Protein AF-A0A7M2SX14-F1 (afdb_monomer)

Organism: NCBI:txid1413221

Mean predicted aligned error: 8.16 Å

Radius of gyration: 18.64 Å; Cα contacts (8 Å, |Δi|>4): 62; chains: 1; bounding box: 48×34×53 Å

Foldseek 3Di:
DPPQVVVQVVVVVVVVVQVPDPPDDDDDDDPDDDDDDDPADDLDDDDCPVVVVVVVVVDDPDDDDDDQKDFDWDWDDDSNVRDIDTHTPDMDGPPPPDDDPDPPDDD

Solvent-accessible surface area (backbone atoms only — not comparable to full-atom values): 7434 Å² total; per-residue (Å²): 132,58,81,64,53,60,55,42,53,50,50,52,50,53,49,55,57,51,54,68,40,90,92,48,80,74,79,82,82,66,100,64,80,79,91,79,80,86,87,78,83,77,84,65,93,72,86,53,66,64,56,54,52,54,55,56,74,70,53,68,97,76,83,90,83,84,82,50,64,49,72,48,59,54,75,46,76,41,80,86,84,59,49,73,48,71,49,76,75,46,78,47,72,46,91,68,92,69,75,88,76,76,84,76,81,80,132

Structure (mmCIF, N/CA/C/O backbone):
data_AF-A0A7M2SX14-F1
#
_entry.id   AF-A0A7M2SX14-F1
#
loop_
_atom_site.group_PDB
_atom_site.id
_atom_site.type_symbol
_atom_site.label_atom_id
_atom_site.label_alt_id
_atom_site.label_comp_id
_atom_site.label_asym_id
_atom_site.label_entity_id
_atom_site.label_seq_id
_atom_site.pdbx_PDB_ins_code
_atom_site.Cartn_x
_atom_site.Cartn_y
_atom_site.Cartn_z
_atom_site.occupancy
_atom_site.B_iso_or_equiv
_atom_site.auth_seq_id
_atom_site.auth_comp_id
_atom_site.auth_asym_id
_atom_site.auth_atom_id
_atom_site.pdbx_PDB_model_num
ATOM 1 N N . MET A 1 1 ? -7.150 17.682 -9.980 1.00 50.41 1 MET A N 1
ATOM 2 C CA . MET A 1 1 ? -7.010 16.536 -9.070 1.00 50.41 1 MET A CA 1
ATOM 3 C C . MET A 1 1 ? -6.341 15.433 -9.860 1.00 50.41 1 MET A C 1
ATOM 5 O O . MET A 1 1 ? -6.895 14.993 -10.864 1.00 50.41 1 MET A O 1
ATOM 9 N N . TYR A 1 2 ? -5.111 15.105 -9.499 1.00 57.84 2 TYR A N 1
ATOM 10 C CA . TYR A 1 2 ? -4.394 13.972 -10.069 1.00 57.84 2 TYR A CA 1
ATOM 11 C C . TYR A 1 2 ? -4.974 12.688 -9.435 1.00 57.84 2 TYR A C 1
ATOM 13 O O . TYR A 1 2 ? -5.359 12.742 -8.266 1.00 57.84 2 TYR A O 1
ATOM 21 N N . PRO A 1 3 ? -5.140 11.561 -10.159 1.00 63.38 3 PRO A N 1
ATOM 22 C CA . PRO A 1 3 ? -5.660 10.304 -9.587 1.00 63.38 3 PRO A CA 1
ATOM 23 C C . PRO A 1 3 ? -4.998 9.892 -8.258 1.00 63.38 3 PRO A C 1
ATOM 25 O O . PRO A 1 3 ? -5.625 9.294 -7.384 1.00 63.38 3 PRO A O 1
ATOM 28 N N . GLU A 1 4 ? -3.738 10.274 -8.097 1.00 76.12 4 GLU A N 1
ATOM 29 C CA . GLU A 1 4 ? -2.889 10.096 -6.931 1.00 76.12 4 GLU A CA 1
ATOM 30 C C . GLU A 1 4 ? -3.424 10.812 -5.677 1.00 76.12 4 GLU A C 1
ATOM 32 O O . GLU A 1 4 ? -3.206 10.322 -4.570 1.00 76.12 4 GLU A O 1
ATOM 37 N N . ASP A 1 5 ? -4.170 11.914 -5.823 1.00 84.94 5 ASP A N 1
ATOM 38 C CA . ASP A 1 5 ? -4.721 12.694 -4.704 1.00 84.94 5 ASP A CA 1
ATOM 39 C C . ASP A 1 5 ? -5.758 11.878 -3.915 1.00 84.94 5 ASP A C 1
ATOM 41 O O . ASP A 1 5 ? -5.775 11.895 -2.683 1.00 84.94 5 ASP A O 1
ATOM 45 N N . GLY A 1 6 ? -6.612 11.127 -4.620 1.00 87.81 6 GLY A N 1
ATOM 46 C CA . GLY A 1 6 ? -7.637 10.284 -4.000 1.00 87.81 6 GLY A CA 1
ATOM 47 C C . GLY A 1 6 ? -7.028 9.125 -3.212 1.00 87.81 6 GLY A C 1
ATOM 48 O O . GLY A 1 6 ? -7.430 8.862 -2.078 1.00 87.81 6 GLY A O 1
ATOM 49 N N . LEU A 1 7 ? -6.011 8.471 -3.781 1.00 89.06 7 LEU A N 1
ATOM 50 C CA . LEU A 1 7 ? -5.303 7.382 -3.110 1.00 89.06 7 LEU A CA 1
ATOM 51 C C . LEU A 1 7 ? -4.462 7.893 -1.928 1.00 89.06 7 LEU A C 1
ATOM 53 O O . LEU A 1 7 ? -4.438 7.255 -0.878 1.00 89.06 7 LEU A O 1
ATOM 57 N N . ALA A 1 8 ? -3.837 9.068 -2.054 1.00 90.50 8 ALA A N 1
ATOM 58 C CA . ALA A 1 8 ? -3.128 9.716 -0.952 1.00 90.50 8 ALA A CA 1
ATOM 59 C C . ALA A 1 8 ? -4.071 10.065 0.209 1.00 90.50 8 ALA A C 1
ATOM 61 O O . ALA A 1 8 ? -3.748 9.793 1.367 1.00 90.50 8 ALA A O 1
ATOM 62 N N . ALA A 1 9 ? -5.257 10.604 -0.090 1.00 91.00 9 ALA A N 1
ATOM 63 C CA . ALA A 1 9 ? -6.279 10.883 0.914 1.00 91.00 9 ALA A CA 1
ATOM 64 C C . ALA A 1 9 ? -6.785 9.599 1.594 1.00 91.00 9 ALA A C 1
ATOM 66 O O . ALA A 1 9 ? -6.965 9.582 2.813 1.00 91.00 9 ALA A O 1
ATOM 67 N N . LEU A 1 10 ? -6.977 8.516 0.832 1.00 90.94 10 LEU A N 1
ATOM 68 C CA . LEU A 1 10 ? -7.351 7.213 1.381 1.00 90.94 10 LEU A CA 1
ATOM 69 C C . LEU A 1 10 ? -6.275 6.669 2.329 1.00 90.94 10 LEU A C 1
ATOM 71 O O . LEU A 1 10 ? -6.594 6.283 3.452 1.00 90.94 10 LEU A O 1
ATOM 75 N N . ASN A 1 11 ? -5.005 6.712 1.920 1.00 92.50 11 ASN A N 1
ATOM 76 C CA . ASN A 1 11 ? -3.875 6.317 2.759 1.00 92.50 11 ASN A CA 1
ATOM 77 C C . ASN A 1 11 ? -3.805 7.145 4.053 1.00 92.50 11 ASN A C 1
ATOM 79 O O . ASN A 1 11 ? -3.633 6.580 5.129 1.00 92.50 11 ASN A O 1
ATOM 83 N N . ALA A 1 12 ? -3.981 8.467 3.977 1.00 92.94 12 ALA A N 1
ATOM 84 C CA . ALA A 1 12 ? -3.974 9.327 5.161 1.00 92.94 12 ALA A CA 1
ATOM 85 C C . ALA A 1 12 ? -5.081 8.947 6.161 1.00 92.94 12 ALA A C 1
ATOM 87 O O . ALA A 1 12 ? -4.824 8.868 7.360 1.00 92.94 12 ALA A O 1
ATOM 88 N N . ARG A 1 13 ? -6.294 8.647 5.674 1.00 93.19 13 ARG A N 1
ATOM 89 C CA . ARG A 1 13 ? -7.410 8.192 6.522 1.00 93.19 13 ARG A CA 1
ATOM 90 C C . ARG A 1 13 ? -7.140 6.830 7.156 1.00 93.19 13 ARG A C 1
ATOM 92 O O . ARG A 1 13 ? -7.380 6.672 8.348 1.00 93.19 13 ARG A O 1
ATOM 99 N N . ALA A 1 14 ? -6.626 5.873 6.383 1.00 92.81 14 ALA A N 1
ATOM 100 C CA . ALA A 1 14 ? -6.278 4.548 6.893 1.00 92.81 14 ALA A CA 1
ATOM 101 C C . ALA A 1 14 ? -5.194 4.626 7.980 1.00 92.81 14 ALA A C 1
ATOM 103 O O . ALA A 1 14 ? -5.326 4.004 9.031 1.00 92.81 14 ALA A O 1
ATOM 104 N N . ARG A 1 15 ? -4.162 5.453 7.767 1.00 93.50 15 ARG A N 1
ATOM 105 C CA . ARG A 1 15 ? -3.117 5.703 8.767 1.00 93.50 15 ARG A CA 1
ATOM 106 C C . ARG A 1 15 ? -3.669 6.322 10.045 1.00 93.50 15 ARG A C 1
ATOM 108 O O . ARG A 1 15 ? -3.389 5.801 11.115 1.00 93.50 15 ARG A O 1
ATOM 115 N N . ALA A 1 16 ? -4.480 7.374 9.933 1.00 93.44 16 ALA A N 1
ATOM 116 C CA . ALA A 1 16 ? -5.086 8.023 11.095 1.00 93.44 16 ALA A CA 1
ATOM 117 C C . ALA A 1 16 ? -5.986 7.058 11.890 1.00 93.44 16 ALA A C 1
ATOM 119 O O . ALA A 1 16 ? -5.970 7.066 13.117 1.00 93.44 16 ALA A O 1
ATOM 120 N N . ALA A 1 17 ? -6.740 6.195 11.199 1.00 93.06 17 ALA A N 1
ATOM 121 C CA . ALA A 1 17 ? -7.542 5.160 11.845 1.00 93.06 17 ALA A CA 1
ATOM 122 C C . ALA A 1 17 ? -6.665 4.153 12.608 1.00 93.06 17 ALA A C 1
ATOM 124 O O . ALA A 1 17 ? -6.945 3.865 13.769 1.00 93.06 17 ALA A O 1
ATOM 125 N N . ALA A 1 18 ? -5.578 3.671 12.000 1.00 93.00 18 ALA A N 1
ATOM 126 C CA . ALA A 1 18 ? -4.646 2.758 12.660 1.00 93.00 18 ALA A CA 1
ATOM 127 C C . ALA A 1 18 ? -3.925 3.411 13.857 1.00 93.00 18 ALA A C 1
ATOM 129 O O . ALA A 1 18 ? -3.827 2.796 14.912 1.00 93.00 18 ALA A O 1
ATOM 130 N N . GLU A 1 19 ? -3.488 4.669 13.732 1.00 94.62 19 GLU A N 1
ATOM 131 C CA . GLU A 1 19 ? -2.854 5.446 14.816 1.00 94.62 19 GLU A CA 1
ATOM 132 C C . GLU A 1 19 ? -3.811 5.734 15.988 1.00 94.62 19 GLU A C 1
ATOM 134 O O . GLU A 1 19 ? -3.358 5.988 17.101 1.00 94.62 19 GLU A O 1
ATOM 139 N N . SER A 1 20 ? -5.131 5.676 15.771 1.00 95.25 20 SER A N 1
ATOM 140 C CA . SER A 1 20 ? -6.125 5.858 16.839 1.00 95.25 20 SER A CA 1
ATOM 141 C C . SER A 1 20 ? -6.264 4.646 17.771 1.00 95.25 20 SER A C 1
ATOM 143 O O . SER A 1 20 ? -6.860 4.760 18.844 1.00 95.25 20 SER A O 1
ATOM 145 N N . VAL A 1 21 ? -5.715 3.488 17.386 1.00 95.00 21 VAL A N 1
ATOM 146 C CA . VAL A 1 21 ? -5.781 2.253 18.174 1.00 95.00 21 VAL A CA 1
ATOM 147 C C . VAL A 1 21 ? -4.697 2.273 19.263 1.00 95.00 21 VAL A C 1
ATOM 149 O O . VAL A 1 21 ? -3.512 2.402 18.943 1.00 95.00 21 VAL A O 1
ATOM 152 N N . PRO A 1 22 ? -5.052 2.102 20.553 1.00 96.69 22 PRO A N 1
ATOM 153 C CA . PRO A 1 22 ? -4.07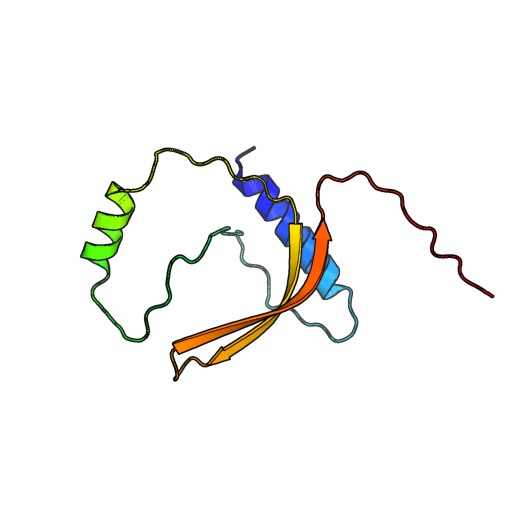2 2.089 21.634 1.00 96.69 22 PRO A CA 1
ATOM 154 C C . PRO A 1 22 ? -2.972 1.042 21.425 1.00 96.69 22 PRO A C 1
ATOM 156 O O . PRO A 1 22 ? -3.250 -0.127 21.171 1.00 96.69 22 PRO A O 1
ATOM 159 N N . GLY A 1 23 ? -1.714 1.466 21.571 1.00 95.38 23 GLY A N 1
ATOM 160 C CA . GLY A 1 23 ? -0.541 0.598 21.428 1.00 95.38 23 GLY A CA 1
ATOM 161 C C . GLY A 1 23 ? -0.020 0.439 19.996 1.00 95.38 23 GLY A C 1
ATOM 162 O O . GLY A 1 23 ? 1.039 -0.159 19.817 1.00 95.38 23 GLY A O 1
ATOM 163 N N . ILE A 1 24 ? -0.698 0.999 18.989 1.00 93.50 24 ILE A N 1
ATOM 164 C CA . ILE A 1 24 ? -0.200 1.030 17.612 1.00 93.50 24 ILE A CA 1
ATOM 165 C C . ILE A 1 24 ? 0.650 2.282 17.391 1.00 93.50 24 ILE A C 1
ATOM 167 O O . ILE A 1 24 ? 0.181 3.407 17.539 1.00 93.50 24 ILE A O 1
ATOM 171 N N . THR A 1 25 ? 1.900 2.079 16.971 1.00 92.69 25 THR A N 1
ATOM 172 C CA . THR A 1 25 ? 2.806 3.155 16.549 1.00 92.69 25 THR A CA 1
ATOM 173 C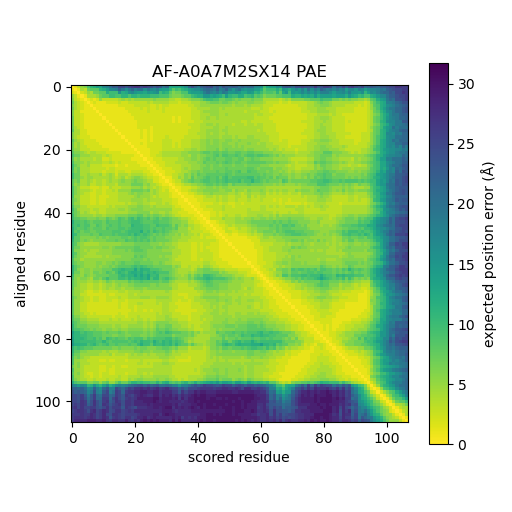 C . THR A 1 25 ? 3.199 2.929 15.099 1.00 92.69 25 THR A C 1
ATOM 175 O O . THR A 1 25 ? 3.896 1.966 14.781 1.00 92.69 25 THR A O 1
ATOM 178 N N . LEU A 1 26 ? 2.768 3.819 14.206 1.00 92.75 26 LEU A N 1
ATOM 179 C CA . LEU A 1 26 ? 3.183 3.775 12.807 1.00 92.75 26 LEU A CA 1
ATOM 180 C C . LEU A 1 26 ? 4.522 4.491 12.605 1.00 92.75 26 LEU A C 1
ATOM 182 O O . LEU A 1 26 ? 4.861 5.439 13.312 1.00 92.75 26 LEU A O 1
ATOM 186 N N . ARG A 1 27 ? 5.258 4.090 11.563 1.00 91.75 27 ARG A N 1
ATOM 187 C CA . ARG A 1 27 ? 6.395 4.875 11.057 1.00 91.75 27 ARG A CA 1
ATOM 188 C C . ARG A 1 27 ? 5.943 6.292 10.667 1.00 91.75 27 ARG A C 1
ATOM 190 O O . ARG A 1 27 ? 4.806 6.417 10.196 1.00 91.75 27 ARG A O 1
ATOM 197 N N . PRO A 1 28 ? 6.803 7.322 10.777 1.00 90.06 28 PRO A N 1
ATOM 198 C CA . PRO A 1 28 ? 6.477 8.669 10.319 1.00 90.06 28 PRO A CA 1
ATOM 199 C C . PRO A 1 28 ? 5.977 8.682 8.866 1.00 90.06 28 PRO A C 1
ATOM 201 O O . PRO A 1 28 ? 6.413 7.854 8.059 1.00 90.06 28 PRO A O 1
ATOM 204 N N . PRO A 1 29 ? 5.050 9.587 8.514 1.00 85.88 29 PRO A N 1
ATOM 205 C CA . PRO A 1 29 ? 4.627 9.735 7.132 1.00 85.88 29 PRO A CA 1
ATOM 206 C C . PRO A 1 29 ? 5.770 10.295 6.278 1.00 85.88 29 PRO A C 1
ATOM 208 O O . PRO A 1 29 ? 6.493 11.199 6.693 1.00 85.88 29 PRO A O 1
ATOM 211 N N . GLU A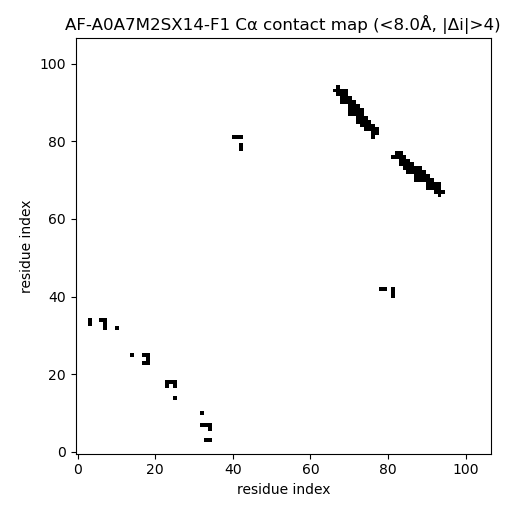 1 30 ? 5.890 9.785 5.055 1.00 86.06 30 GLU A N 1
ATOM 212 C CA . GLU A 1 30 ? 6.761 10.371 4.037 1.00 86.06 30 GLU A CA 1
ATOM 213 C C . GLU A 1 30 ? 6.208 11.733 3.573 1.00 86.06 30 GLU A C 1
ATOM 215 O O . GLU A 1 30 ? 4.984 11.908 3.539 1.00 86.06 30 GLU A O 1
ATOM 220 N N . PRO A 1 31 ? 7.058 12.680 3.121 1.00 85.75 31 PRO A N 1
ATOM 221 C CA . PRO A 1 31 ? 6.609 13.981 2.606 1.00 85.75 31 PRO A CA 1
ATOM 222 C C . PRO A 1 31 ? 5.614 13.877 1.444 1.00 85.75 31 PRO A C 1
ATOM 224 O O . PRO A 1 31 ? 4.823 14.789 1.203 1.00 85.75 31 PRO A O 1
ATOM 227 N N . ARG A 1 32 ? 5.665 12.766 0.701 1.00 85.44 32 ARG A N 1
ATOM 228 C CA . ARG A 1 32 ? 4.752 12.461 -0.396 1.00 85.44 32 ARG A CA 1
ATOM 229 C C . ARG A 1 32 ? 4.377 10.988 -0.372 1.00 85.44 32 ARG A C 1
ATOM 231 O O . ARG A 1 32 ? 5.241 10.118 -0.307 1.00 85.44 32 ARG A O 1
ATOM 238 N N . PHE A 1 33 ? 3.083 10.717 -0.505 1.00 86.44 33 PHE A N 1
ATOM 239 C CA . PHE A 1 33 ? 2.590 9.367 -0.733 1.00 86.44 33 PHE A CA 1
ATOM 240 C C . PHE A 1 33 ? 2.825 8.949 -2.191 1.00 86.44 33 PHE A C 1
ATOM 242 O O . PHE A 1 33 ? 2.413 9.643 -3.123 1.00 86.44 33 PHE A O 1
ATOM 249 N N . TRP A 1 34 ? 3.466 7.795 -2.370 1.00 86.19 34 TRP A N 1
ATOM 250 C CA . TRP A 1 34 ? 3.718 7.176 -3.668 1.00 86.19 34 TRP A CA 1
ATOM 251 C C . TRP A 1 34 ? 2.946 5.865 -3.760 1.00 86.19 34 TRP A C 1
ATOM 253 O O . TRP A 1 34 ? 3.460 4.797 -3.427 1.00 86.19 34 TRP A O 1
ATOM 263 N N . GLY A 1 35 ? 1.689 5.955 -4.193 1.00 85.94 35 GLY A N 1
ATOM 264 C CA . GLY A 1 35 ? 0.874 4.776 -4.457 1.00 85.94 35 GLY A CA 1
ATOM 265 C C . GLY A 1 35 ? 1.467 3.959 -5.598 1.00 85.94 35 GLY A C 1
ATOM 266 O O . GLY A 1 35 ? 1.648 4.470 -6.702 1.00 85.94 35 GLY A O 1
ATOM 267 N N . HIS A 1 36 ? 1.775 2.698 -5.327 1.00 87.50 36 HIS A N 1
ATOM 268 C CA . HIS A 1 36 ? 2.285 1.752 -6.309 1.00 87.50 36 HIS A CA 1
ATOM 269 C C . HIS A 1 36 ? 1.718 0.360 -6.027 1.00 87.50 36 HIS A C 1
ATOM 271 O O . HIS A 1 36 ? 1.238 0.081 -4.930 1.00 87.50 36 HIS A O 1
ATOM 277 N N . SER A 1 37 ? 1.766 -0.502 -7.039 1.00 87.62 37 SER A N 1
ATOM 278 C CA . SER A 1 37 ? 1.526 -1.934 -6.904 1.00 87.62 37 SER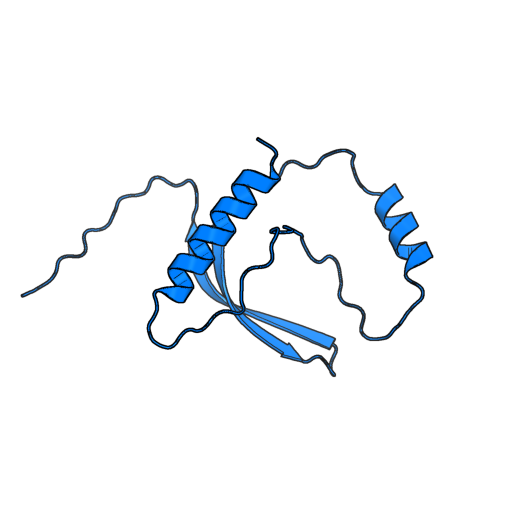 A CA 1
ATOM 279 C C . SER A 1 37 ? 2.842 -2.634 -7.205 1.00 87.62 37 SER A C 1
ATOM 281 O O . SER A 1 37 ? 3.429 -2.417 -8.268 1.00 87.62 37 SER A O 1
ATOM 283 N N . THR A 1 38 ? 3.339 -3.408 -6.245 1.00 88.31 38 THR A N 1
ATOM 284 C CA . THR A 1 38 ? 4.554 -4.197 -6.438 1.00 88.31 38 THR A CA 1
ATOM 285 C C . THR A 1 38 ? 4.265 -5.325 -7.420 1.00 88.31 38 THR A C 1
ATOM 287 O O . THR A 1 38 ? 3.363 -6.126 -7.192 1.00 88.31 38 THR A O 1
ATOM 290 N N . LEU A 1 39 ? 5.020 -5.378 -8.521 1.00 87.38 39 LEU A N 1
ATOM 291 C CA . LEU A 1 39 ? 4.867 -6.418 -9.542 1.00 87.38 39 LEU A CA 1
ATOM 292 C C . LEU A 1 39 ? 5.599 -7.710 -9.161 1.00 87.38 39 LEU A C 1
ATOM 294 O O . LEU A 1 39 ? 5.102 -8.802 -9.415 1.00 87.38 39 LEU A O 1
ATOM 298 N N . ALA A 1 40 ? 6.795 -7.577 -8.592 1.00 86.50 40 ALA A N 1
ATOM 299 C CA . ALA A 1 40 ? 7.650 -8.688 -8.202 1.00 86.50 40 ALA A CA 1
ATOM 300 C C . ALA A 1 40 ? 8.641 -8.240 -7.122 1.00 86.50 40 ALA A C 1
ATOM 302 O O . ALA A 1 40 ? 8.971 -7.055 -7.030 1.00 86.50 40 ALA A O 1
ATOM 303 N N . TYR A 1 41 ? 9.138 -9.208 -6.357 1.00 85.31 41 TYR A N 1
ATOM 304 C CA . TYR A 1 41 ? 10.245 -9.052 -5.418 1.00 85.31 41 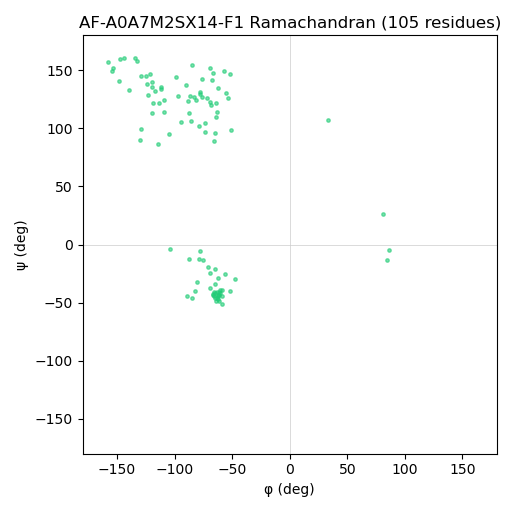TYR A CA 1
ATOM 305 C C . TYR A 1 41 ? 11.438 -9.843 -5.952 1.00 85.31 41 TYR A C 1
ATOM 307 O O . TYR A 1 41 ? 11.273 -10.978 -6.398 1.00 85.31 41 TYR A O 1
ATOM 315 N N . ALA A 1 42 ? 12.624 -9.240 -5.939 1.00 86.31 42 ALA A N 1
ATOM 316 C CA . ALA A 1 42 ? 13.855 -9.931 -6.299 1.00 86.31 42 ALA A CA 1
ATOM 317 C C . ALA A 1 42 ? 14.481 -10.561 -5.052 1.00 86.31 42 ALA A C 1
ATOM 319 O O . ALA A 1 42 ? 14.496 -9.936 -3.994 1.00 86.31 42 ALA A O 1
ATOM 320 N N . LEU A 1 43 ? 14.968 -11.795 -5.192 1.00 84.19 43 LEU A N 1
ATOM 321 C CA . LEU A 1 43 ? 15.638 -12.531 -4.113 1.00 84.19 43 LEU A CA 1
ATOM 322 C C . LEU A 1 43 ? 17.093 -12.106 -3.940 1.00 84.19 43 LEU A C 1
ATOM 324 O O . LEU A 1 43 ? 17.604 -12.083 -2.828 1.00 84.19 43 LEU A O 1
ATOM 328 N N . ASP A 1 44 ? 17.722 -11.735 -5.050 1.00 85.00 44 ASP A N 1
ATOM 329 C CA . ASP A 1 44 ? 19.122 -11.358 -5.132 1.00 85.00 44 ASP A CA 1
ATOM 330 C C . ASP A 1 44 ? 19.270 -10.079 -5.958 1.00 85.00 44 ASP A C 1
ATOM 332 O O . ASP A 1 44 ? 18.403 -9.728 -6.770 1.00 85.00 44 ASP A O 1
ATOM 336 N N . ASP A 1 45 ? 20.406 -9.408 -5.786 1.00 88.31 45 ASP A N 1
ATOM 337 C CA . ASP A 1 45 ? 20.782 -8.268 -6.614 1.00 88.31 45 ASP A CA 1
ATOM 338 C C . ASP A 1 45 ? 20.949 -8.691 -8.081 1.00 88.31 45 ASP A C 1
ATOM 340 O O . ASP A 1 45 ? 21.607 -9.681 -8.408 1.00 88.31 45 ASP A O 1
ATOM 344 N N . PHE A 1 46 ? 20.387 -7.901 -8.996 1.00 89.88 46 PHE A N 1
ATOM 345 C CA . PHE A 1 46 ? 20.509 -8.127 -10.434 1.00 89.88 46 PHE A CA 1
ATOM 346 C C . PHE A 1 46 ? 20.514 -6.803 -11.209 1.00 89.88 46 PHE A C 1
ATOM 348 O O . PHE A 1 46 ? 20.060 -5.770 -10.716 1.00 89.88 46 PHE A O 1
ATOM 355 N N . ASP A 1 47 ? 21.021 -6.824 -12.446 1.00 90.31 47 ASP A N 1
ATOM 356 C CA . ASP A 1 47 ? 20.918 -5.670 -13.349 1.00 90.31 47 ASP A CA 1
ATOM 357 C C . ASP A 1 47 ? 19.481 -5.535 -13.872 1.00 90.31 47 ASP A C 1
ATOM 359 O O . ASP A 1 47 ? 19.066 -6.172 -14.847 1.00 90.31 47 ASP A O 1
ATOM 363 N N . ASP A 1 48 ? 18.715 -4.674 -13.211 1.00 92.81 48 ASP A N 1
ATOM 364 C CA . ASP A 1 48 ? 17.308 -4.434 -13.501 1.00 92.81 48 ASP A CA 1
ATOM 365 C C . ASP A 1 48 ? 17.067 -3.540 -14.730 1.00 92.81 48 ASP A C 1
ATOM 367 O O . ASP A 1 48 ? 15.921 -3.373 -15.160 1.00 92.81 48 ASP A O 1
ATOM 371 N N . ARG A 1 49 ? 18.112 -2.966 -15.347 1.00 94.38 49 ARG A N 1
ATOM 372 C CA . ARG A 1 49 ? 17.953 -1.953 -16.406 1.00 94.38 49 ARG A CA 1
ATOM 373 C C . ARG A 1 49 ? 17.223 -2.506 -17.616 1.00 94.38 49 ARG A C 1
ATOM 375 O O . ARG A 1 49 ? 16.342 -1.845 -18.174 1.00 94.38 49 ARG A O 1
ATOM 382 N N . ARG A 1 50 ? 17.604 -3.715 -18.041 1.00 92.56 50 ARG A N 1
ATOM 383 C CA . ARG A 1 50 ? 16.968 -4.396 -19.173 1.00 92.56 50 ARG A CA 1
ATOM 384 C C . ARG A 1 50 ? 15.511 -4.711 -18.851 1.00 92.56 50 ARG A C 1
ATOM 386 O O . ARG A 1 50 ? 14.646 -4.362 -19.652 1.00 92.56 50 ARG A O 1
ATOM 393 N N . LEU A 1 51 ? 15.256 -5.289 -17.677 1.00 90.69 51 LEU A N 1
ATOM 394 C CA . LEU A 1 51 ? 13.912 -5.642 -17.225 1.00 90.69 51 LEU A CA 1
ATOM 395 C C . LEU A 1 51 ? 13.003 -4.408 -17.170 1.00 90.69 51 LEU A C 1
ATOM 397 O O . LEU A 1 51 ? 11.944 -4.392 -17.787 1.00 90.69 51 LEU A O 1
ATOM 401 N N . ASN A 1 52 ? 13.441 -3.335 -16.512 1.00 92.06 52 ASN A N 1
ATOM 402 C CA . ASN A 1 52 ? 12.685 -2.088 -16.413 1.00 92.06 52 ASN A CA 1
ATOM 403 C C . ASN A 1 52 ? 12.381 -1.470 -17.783 1.00 92.06 52 ASN A C 1
ATOM 405 O O . ASN A 1 52 ? 11.298 -0.922 -17.989 1.00 92.06 52 ASN A O 1
ATOM 409 N N . ARG A 1 53 ? 13.325 -1.528 -18.732 1.00 94.50 53 ARG A N 1
ATOM 410 C CA . ARG A 1 53 ? 13.100 -1.037 -20.099 1.00 94.50 53 ARG A CA 1
ATOM 411 C C . ARG A 1 53 ? 12.029 -1.858 -20.815 1.00 94.50 53 ARG A C 1
ATOM 413 O O . ARG A 1 53 ? 11.146 -1.272 -21.434 1.00 94.50 53 ARG A O 1
ATOM 420 N N . GLU A 1 54 ? 12.103 -3.182 -20.722 1.00 94.00 54 GLU A N 1
ATOM 421 C CA . GLU A 1 54 ? 11.138 -4.088 -21.352 1.00 94.00 54 GLU A CA 1
ATOM 422 C C . GLU A 1 54 ? 9.742 -3.948 -20.717 1.00 94.00 54 GLU A C 1
ATOM 424 O O . GLU A 1 54 ? 8.762 -3.792 -21.440 1.00 94.00 54 GLU A O 1
ATOM 429 N N . LEU A 1 55 ? 9.641 -3.852 -19.386 1.00 91.31 55 LEU A N 1
ATOM 430 C CA . LEU A 1 55 ? 8.373 -3.601 -18.688 1.00 91.31 55 LEU A CA 1
ATOM 431 C C . LEU A 1 55 ? 7.740 -2.258 -19.077 1.00 91.31 55 LEU A C 1
ATOM 433 O O . LEU A 1 55 ? 6.530 -2.177 -19.277 1.00 91.31 55 LEU A O 1
ATOM 437 N N . ARG A 1 56 ? 8.544 -1.196 -19.227 1.00 90.75 56 ARG A N 1
ATOM 438 C CA . ARG A 1 56 ? 8.042 0.112 -19.685 1.00 90.75 56 ARG A CA 1
ATOM 439 C C . ARG A 1 56 ? 7.512 0.064 -21.115 1.00 90.75 56 ARG A C 1
ATOM 441 O O . ARG A 1 56 ? 6.549 0.765 -21.396 1.00 90.75 56 ARG A O 1
ATOM 448 N N . ALA A 1 57 ? 8.099 -0.754 -21.988 1.00 93.94 57 ALA A N 1
ATOM 449 C CA . ALA A 1 57 ? 7.625 -0.923 -23.362 1.00 93.94 57 ALA A CA 1
ATOM 450 C C . ALA A 1 57 ? 6.269 -1.649 -23.444 1.00 93.94 57 ALA A C 1
ATOM 452 O O . ALA A 1 57 ? 5.538 -1.461 -24.410 1.00 93.94 57 ALA A O 1
ATOM 453 N N . LEU A 1 58 ? 5.924 -2.451 -22.430 1.00 92.62 58 LEU A N 1
ATOM 454 C CA . LEU A 1 58 ? 4.630 -3.138 -22.319 1.00 92.62 58 LEU A CA 1
ATOM 455 C C . LEU A 1 58 ? 3.552 -2.292 -21.627 1.00 92.62 58 LEU A C 1
ATOM 457 O O . LEU A 1 58 ? 2.378 -2.666 -21.621 1.00 92.62 58 LEU A O 1
ATOM 461 N N . ARG A 1 59 ? 3.938 -1.180 -20.994 1.00 87.75 59 ARG A N 1
ATOM 462 C CA . ARG A 1 59 ? 3.033 -0.371 -20.182 1.00 87.75 59 ARG A CA 1
ATOM 463 C C . ARG A 1 59 ? 2.036 0.375 -21.085 1.00 87.75 59 ARG A C 1
ATOM 465 O O . ARG A 1 59 ? 2.475 1.146 -21.935 1.00 87.75 59 ARG A O 1
ATOM 472 N N . PRO A 1 60 ? 0.716 0.249 -20.863 1.00 87.62 60 PRO A N 1
ATOM 473 C CA . PRO A 1 60 ? -0.257 1.114 -21.524 1.00 87.62 60 PRO A CA 1
ATOM 474 C C . PRO A 1 60 ? -0.118 2.564 -21.037 1.00 87.62 60 PRO A C 1
ATOM 476 O O . PRO A 1 60 ? 0.175 2.804 -19.862 1.00 87.62 60 PRO A O 1
ATOM 479 N N . ASP A 1 61 ? -0.400 3.533 -21.912 1.00 85.94 61 ASP A N 1
ATOM 480 C CA . ASP A 1 61 ? -0.275 4.969 -21.609 1.00 85.94 61 ASP A CA 1
ATOM 481 C C . ASP A 1 61 ? -1.014 5.370 -20.325 1.00 85.94 61 ASP A C 1
ATOM 483 O O . ASP A 1 61 ? -0.511 6.148 -19.508 1.00 85.94 61 ASP A O 1
ATOM 487 N N . ARG A 1 62 ? -2.209 4.804 -20.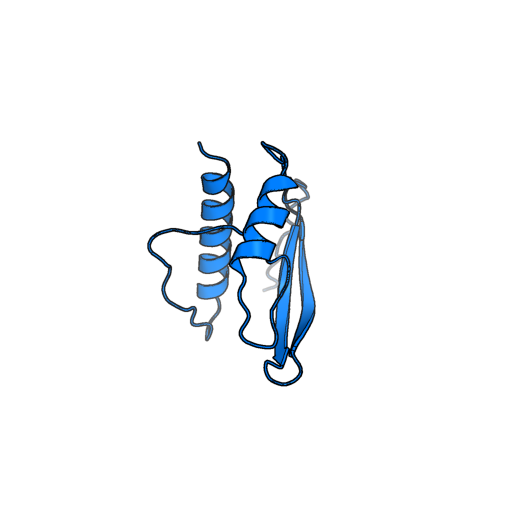117 1.00 81.56 62 ARG A N 1
ATOM 488 C CA . ARG A 1 62 ? -3.007 5.026 -18.914 1.00 81.56 62 ARG A CA 1
ATOM 489 C C . ARG A 1 62 ? -3.838 3.802 -18.561 1.00 81.56 62 ARG A C 1
ATOM 491 O O . ARG A 1 62 ? -4.423 3.163 -19.429 1.00 81.56 62 ARG A O 1
ATOM 498 N N . VAL A 1 63 ? -3.930 3.533 -17.263 1.00 83.00 63 VAL A N 1
ATOM 499 C CA . VAL A 1 63 ? -4.844 2.547 -16.686 1.00 83.00 63 VAL A CA 1
ATOM 500 C C . VAL A 1 63 ? -5.774 3.284 -15.734 1.00 83.00 63 VAL A C 1
ATOM 502 O O . VAL A 1 63 ? -5.324 4.123 -14.952 1.00 83.00 63 VAL A O 1
ATOM 505 N N . THR A 1 64 ? -7.064 2.976 -15.808 1.00 85.06 64 THR A N 1
ATOM 506 C CA . THR A 1 64 ? -8.037 3.393 -14.798 1.00 85.06 64 THR A CA 1
ATOM 507 C C . THR A 1 64 ? -8.228 2.238 -13.831 1.00 85.06 64 THR A C 1
ATOM 509 O O . THR A 1 64 ? -8.501 1.119 -14.258 1.00 85.06 64 THR A O 1
ATOM 512 N N . LEU A 1 65 ? -8.083 2.515 -12.538 1.00 85.12 65 LEU A N 1
ATOM 513 C CA . LEU A 1 65 ? -8.299 1.549 -11.468 1.00 85.12 65 LEU A CA 1
ATOM 514 C C . LEU A 1 65 ? -9.415 2.055 -10.558 1.00 85.12 65 LEU A C 1
ATOM 516 O O . LEU A 1 65 ? -9.469 3.243 -10.235 1.00 85.12 65 LEU A O 1
ATOM 520 N N . THR A 1 66 ? -10.272 1.141 -10.119 1.00 89.00 66 THR A N 1
ATOM 521 C CA . THR A 1 66 ? -11.266 1.394 -9.077 1.00 89.00 66 THR A CA 1
ATOM 522 C C . THR A 1 66 ? -10.836 0.642 -7.829 1.00 89.00 66 THR A C 1
ATOM 524 O O . THR A 1 66 ? -10.634 -0.567 -7.882 1.00 89.00 66 THR A O 1
ATOM 527 N N . ILE A 1 67 ? -10.691 1.358 -6.714 1.00 89.50 67 ILE A N 1
ATOM 528 C CA . ILE A 1 67 ? -10.481 0.748 -5.400 1.00 89.50 67 ILE A CA 1
ATOM 529 C C . ILE A 1 67 ? -11.853 0.618 -4.745 1.00 89.50 67 ILE A C 1
ATOM 531 O O . ILE A 1 67 ? -12.441 1.615 -4.331 1.00 89.50 67 ILE A O 1
ATOM 535 N N . ASP A 1 68 ? -12.377 -0.600 -4.692 1.00 93.06 68 ASP A N 1
ATOM 536 C CA . ASP A 1 68 ? -13.685 -0.923 -4.111 1.00 93.06 68 ASP A CA 1
ATOM 537 C C . ASP A 1 68 ? -13.568 -1.580 -2.728 1.00 93.06 68 ASP A C 1
ATOM 539 O O . ASP A 1 68 ? -14.578 -1.862 -2.084 1.00 93.06 68 ASP A O 1
ATOM 543 N N . ARG A 1 69 ? -12.344 -1.846 -2.263 1.00 93.75 69 ARG A N 1
ATOM 544 C CA . ARG A 1 69 ? -12.091 -2.511 -0.987 1.00 93.75 69 ARG A CA 1
ATOM 545 C C . ARG A 1 69 ? -10.739 -2.137 -0.391 1.00 93.75 69 ARG A C 1
ATOM 547 O O . ARG A 1 69 ? -9.777 -1.871 -1.109 1.00 93.75 69 ARG A O 1
ATOM 554 N N . ILE A 1 70 ? -10.673 -2.205 0.934 1.00 93.75 70 ILE A N 1
ATOM 555 C CA . ILE A 1 70 ? -9.448 -2.178 1.736 1.00 93.75 70 ILE A CA 1
ATOM 556 C C . ILE A 1 70 ? -9.443 -3.434 2.603 1.00 93.75 70 ILE A C 1
ATOM 558 O O . ILE A 1 70 ? -10.480 -3.783 3.155 1.00 93.75 70 ILE A O 1
ATOM 562 N N . ALA A 1 71 ? -8.301 -4.101 2.736 1.00 95.00 71 ALA A N 1
ATOM 563 C CA . ALA A 1 71 ? -8.146 -5.225 3.652 1.00 95.00 71 ALA A CA 1
ATOM 564 C C . ALA A 1 71 ? -7.197 -4.846 4.793 1.00 95.00 71 ALA A C 1
ATOM 566 O O . ALA A 1 71 ? -6.139 -4.262 4.548 1.00 95.00 71 ALA A O 1
ATOM 567 N N . LEU A 1 72 ? -7.573 -5.192 6.022 1.00 94.31 72 LEU A N 1
ATOM 568 C CA . LEU A 1 72 ? -6.624 -5.330 7.119 1.00 94.31 72 LEU A CA 1
ATOM 569 C C . LEU A 1 72 ? -6.009 -6.723 7.007 1.00 94.31 72 LEU A C 1
ATOM 571 O O . LEU A 1 72 ? -6.735 -7.714 6.930 1.00 94.31 72 LEU A O 1
ATOM 575 N N . VAL A 1 73 ? -4.684 -6.796 6.988 1.00 95.94 73 VAL A N 1
ATOM 576 C CA . VAL A 1 73 ? -3.951 -8.049 6.801 1.00 95.94 73 VAL A CA 1
ATOM 577 C C . VAL A 1 73 ? -2.903 -8.216 7.888 1.00 95.94 73 VAL A C 1
ATOM 579 O O . VAL A 1 73 ? -2.273 -7.243 8.303 1.00 95.94 73 VAL A O 1
ATOM 582 N N . ASN A 1 74 ? -2.694 -9.459 8.305 1.00 94.88 74 ASN A N 1
ATOM 583 C CA . ASN A 1 74 ? -1.463 -9.861 8.959 1.00 94.88 74 ASN A CA 1
ATOM 584 C C . ASN A 1 74 ? -0.467 -10.211 7.855 1.00 94.88 74 ASN A C 1
ATOM 586 O O . ASN A 1 74 ? -0.612 -11.222 7.168 1.00 94.88 74 ASN A O 1
ATOM 590 N N . GLU A 1 75 ? 0.505 -9.329 7.654 1.00 94.38 75 GLU A N 1
ATOM 591 C CA . GLU A 1 75 ? 1.613 -9.571 6.738 1.00 94.38 75 GLU A CA 1
ATOM 592 C C . GLU A 1 75 ? 2.724 -10.315 7.476 1.00 94.38 75 GLU A C 1
ATOM 594 O O . GLU A 1 75 ? 3.196 -9.869 8.525 1.00 94.38 75 GLU A O 1
ATOM 599 N N . TYR A 1 76 ? 3.161 -11.432 6.904 1.00 94.25 76 TYR A N 1
ATOM 600 C CA . TYR A 1 76 ? 4.400 -12.084 7.294 1.00 94.25 76 TYR A CA 1
ATOM 601 C C . TYR A 1 76 ? 5.359 -12.074 6.109 1.00 94.25 76 TYR A C 1
ATOM 603 O O . TYR A 1 76 ? 4.995 -12.423 4.987 1.00 94.25 76 TYR A O 1
ATOM 611 N N . GLN A 1 77 ? 6.595 -11.668 6.375 1.00 91.38 77 GLN A N 1
ATOM 612 C CA . GLN A 1 77 ? 7.670 -11.627 5.397 1.00 91.38 77 GLN A CA 1
ATOM 613 C C . GLN A 1 77 ? 8.798 -12.552 5.859 1.00 91.38 77 GLN A C 1
ATOM 615 O O . GLN A 1 77 ? 9.392 -12.322 6.914 1.00 91.38 77 GLN A O 1
ATOM 620 N N . ASP A 1 78 ? 9.140 -13.540 5.031 1.00 89.88 78 ASP A N 1
ATOM 621 C CA . ASP A 1 78 ? 10.388 -14.295 5.133 1.00 89.88 78 ASP A CA 1
ATOM 622 C C . ASP A 1 78 ? 11.331 -13.813 4.028 1.00 89.88 78 ASP A C 1
ATOM 624 O O . ASP A 1 78 ? 11.255 -14.233 2.871 1.00 89.88 78 ASP A O 1
ATOM 628 N N . SER A 1 79 ? 12.212 -12.876 4.378 1.00 83.69 79 SER A N 1
ATOM 629 C CA . SER A 1 79 ? 13.146 -12.274 3.426 1.00 83.69 79 SER A CA 1
ATOM 630 C C . SER A 1 79 ? 14.252 -13.226 2.971 1.00 83.69 79 SER A C 1
ATOM 632 O O . SER A 1 79 ? 14.849 -12.978 1.930 1.00 83.69 79 SER A O 1
ATOM 634 N N . VAL A 1 80 ? 14.523 -14.303 3.718 1.00 84.94 80 VAL A N 1
ATOM 635 C CA . VAL A 1 80 ? 15.558 -15.287 3.367 1.00 84.94 80 VAL A CA 1
ATOM 636 C C . VAL A 1 80 ? 14.994 -16.317 2.398 1.00 84.94 80 VAL A C 1
ATOM 638 O O . VAL A 1 80 ? 15.628 -16.635 1.396 1.00 84.94 80 VAL A O 1
ATOM 641 N N . ALA A 1 81 ? 13.797 -16.829 2.679 1.00 84.56 81 ALA A N 1
ATOM 642 C CA . ALA A 1 81 ? 13.110 -17.754 1.784 1.00 84.56 81 ALA A CA 1
ATOM 643 C C . ALA A 1 81 ? 12.426 -17.045 0.605 1.00 84.56 81 ALA A C 1
ATOM 645 O O . ALA A 1 81 ? 12.015 -17.703 -0.351 1.00 84.56 81 ALA A O 1
ATOM 646 N N . GLY A 1 82 ? 12.304 -15.716 0.660 1.00 84.56 82 GLY A N 1
ATOM 647 C CA . GLY A 1 82 ? 11.872 -14.924 -0.479 1.00 84.56 82 GLY A CA 1
ATOM 648 C C . GLY A 1 82 ? 10.370 -14.878 -0.702 1.00 84.56 82 GLY A C 1
ATOM 649 O O . GLY A 1 82 ? 9.931 -14.711 -1.841 1.00 84.56 82 GLY A O 1
ATOM 650 N N . TYR A 1 83 ? 9.572 -15.061 0.347 1.00 85.62 83 TYR A N 1
ATOM 651 C CA . TYR A 1 83 ? 8.121 -15.062 0.218 1.00 85.62 83 TYR A CA 1
ATOM 652 C C . TYR A 1 83 ? 7.442 -14.193 1.271 1.00 85.62 83 TYR A C 1
ATOM 654 O O . TYR A 1 83 ? 7.974 -13.893 2.340 1.00 85.62 83 TYR A O 1
ATOM 662 N N . TYR A 1 84 ? 6.226 -13.798 0.918 1.00 90.31 84 TYR A N 1
ATOM 663 C CA . TYR A 1 84 ? 5.323 -13.014 1.737 1.00 90.31 84 TYR A CA 1
ATOM 664 C C . TYR A 1 84 ? 4.009 -13.776 1.859 1.00 90.31 84 TYR A C 1
ATOM 666 O O . TYR A 1 84 ? 3.568 -14.416 0.899 1.00 90.31 84 TYR A O 1
ATOM 674 N N . THR A 1 85 ? 3.365 -13.675 3.013 1.00 92.38 85 THR A N 1
ATOM 675 C CA . THR A 1 85 ? 1.969 -14.070 3.184 1.00 92.38 85 THR A CA 1
ATOM 676 C C . THR A 1 85 ? 1.161 -12.880 3.670 1.00 92.38 85 THR A C 1
ATOM 678 O O . THR A 1 85 ? 1.652 -12.017 4.399 1.00 92.38 85 THR A O 1
ATOM 681 N N . TRP A 1 86 ?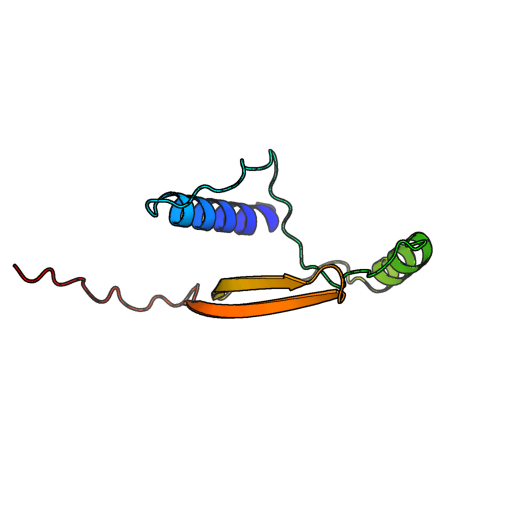 -0.095 -12.838 3.240 1.00 94.69 86 TRP A N 1
ATOM 682 C CA . TRP A 1 86 ? -1.065 -11.843 3.670 1.00 94.69 86 TRP A CA 1
ATOM 683 C C . TRP A 1 86 ? -2.317 -12.580 4.110 1.00 94.69 86 TRP A C 1
ATOM 685 O O . TRP A 1 86 ? -3.132 -12.987 3.279 1.00 94.69 86 TRP A O 1
ATOM 695 N N . ASP A 1 87 ? -2.462 -12.749 5.416 1.00 96.81 87 ASP A N 1
ATOM 696 C CA . ASP A 1 87 ? -3.667 -13.326 5.988 1.00 96.81 87 ASP A CA 1
ATOM 697 C C . ASP A 1 87 ? -4.670 -12.200 6.216 1.00 96.81 87 ASP A C 1
ATOM 699 O O . ASP A 1 87 ? -4.446 -11.293 7.021 1.00 96.81 87 ASP A O 1
ATOM 703 N N . VAL A 1 88 ? -5.770 -12.223 5.464 1.00 96.75 88 VAL A N 1
ATOM 704 C CA . VAL A 1 88 ? -6.825 -11.214 5.586 1.00 96.75 88 VAL A CA 1
ATOM 705 C C . VAL A 1 88 ? -7.524 -11.375 6.931 1.00 96.75 88 VAL A C 1
ATOM 707 O O . VAL A 1 88 ? -8.109 -12.417 7.217 1.00 96.75 88 VAL A O 1
ATOM 710 N N . VAL A 1 89 ? -7.469 -10.320 7.740 1.00 96.44 89 VAL A N 1
ATOM 711 C CA . VAL A 1 89 ? -8.139 -10.235 9.041 1.00 96.44 89 VAL A CA 1
ATOM 712 C C . VAL A 1 89 ? -9.549 -9.680 8.875 1.00 96.44 89 VAL A C 1
ATOM 714 O O . VAL A 1 89 ? -10.482 -10.206 9.467 1.00 96.44 89 VAL A O 1
ATOM 717 N N . GLU A 1 90 ?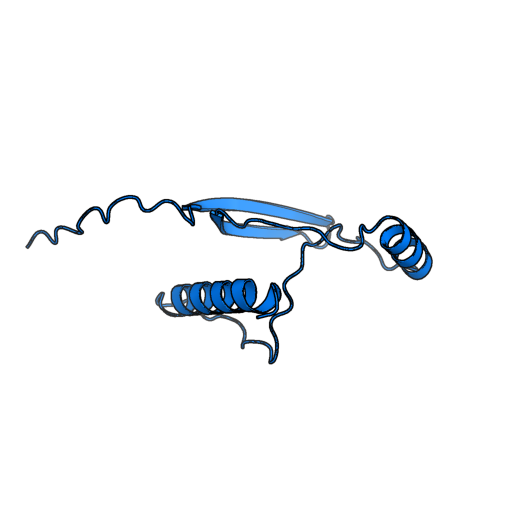 -9.701 -8.624 8.071 1.00 95.56 90 GLU A N 1
ATOM 718 C CA . GLU A 1 90 ? -10.981 -7.944 7.840 1.00 95.56 90 GLU A CA 1
ATOM 719 C C . GLU A 1 90 ? -10.992 -7.248 6.471 1.00 95.56 90 GLU A C 1
ATOM 721 O O . GLU A 1 90 ? -9.952 -6.771 6.005 1.00 95.56 90 GLU A O 1
ATOM 726 N N . GLU A 1 91 ? -12.166 -7.139 5.839 1.00 95.62 91 GLU A N 1
ATOM 727 C CA . GLU A 1 91 ? -12.344 -6.436 4.564 1.00 95.62 91 GLU A CA 1
ATOM 728 C C . GLU A 1 91 ? -13.392 -5.323 4.662 1.00 95.62 91 GLU A C 1
ATOM 730 O O . GLU A 1 91 ? -14.550 -5.533 5.007 1.00 95.62 91 GLU A O 1
ATOM 735 N N . PHE A 1 92 ? -13.017 -4.127 4.222 1.00 91.94 92 PHE A N 1
ATOM 736 C CA . PHE A 1 92 ? -13.875 -2.951 4.186 1.00 91.94 92 PHE A CA 1
ATOM 737 C C . PHE A 1 92 ? -14.229 -2.621 2.740 1.00 91.94 92 PHE A C 1
ATOM 739 O O . PHE A 1 92 ? -13.360 -2.233 1.957 1.00 91.94 92 PHE A O 1
ATOM 746 N N . ARG A 1 93 ? -15.506 -2.742 2.372 1.00 92.56 93 ARG A N 1
ATOM 747 C CA . ARG A 1 93 ? -15.997 -2.345 1.045 1.00 92.56 93 ARG A CA 1
ATOM 748 C C . ARG A 1 93 ? -16.158 -0.828 0.952 1.00 92.56 93 ARG A C 1
ATOM 750 O O . ARG A 1 93 ? -16.768 -0.197 1.811 1.00 92.56 93 ARG A O 1
ATOM 757 N N . LEU A 1 94 ? -15.633 -0.248 -0.119 1.00 88.12 94 LEU A N 1
ATOM 758 C CA . LEU A 1 94 ? -15.759 1.160 -0.473 1.00 88.12 94 LEU A CA 1
ATOM 759 C C . LEU A 1 94 ? -16.865 1.331 -1.522 1.00 88.12 94 LEU A C 1
ATOM 761 O O . LEU A 1 94 ? -17.027 0.506 -2.415 1.00 88.12 94 LEU A O 1
ATOM 765 N N . GLY A 1 95 ? -17.620 2.427 -1.445 1.00 78.44 95 GLY A N 1
ATOM 766 C CA . GLY A 1 95 ? -18.622 2.780 -2.462 1.00 78.44 95 GLY A CA 1
ATOM 767 C C . GLY A 1 95 ? -19.996 2.118 -2.303 1.00 78.44 95 GLY A C 1
ATOM 768 O O . GLY A 1 95 ? -20.961 2.603 -2.887 1.00 78.44 95 GLY A O 1
ATOM 769 N N . SER A 1 96 ? -20.142 1.093 -1.462 1.00 60.28 96 SER A N 1
ATOM 770 C CA . SER A 1 96 ? -21.453 0.636 -0.995 1.00 60.28 96 SER A CA 1
ATOM 771 C C . SER A 1 96 ? -21.954 1.563 0.112 1.00 60.28 96 SER A C 1
ATOM 773 O O . SER A 1 96 ? -21.526 1.469 1.261 1.00 60.28 96 SER A O 1
ATOM 775 N N . ALA A 1 97 ? -22.879 2.466 -0.220 1.00 52.25 97 ALA A N 1
ATOM 776 C CA . ALA A 1 97 ? -23.737 3.090 0.782 1.00 52.25 97 ALA A CA 1
ATOM 777 C C . ALA A 1 97 ? -24.636 1.994 1.381 1.00 52.25 97 ALA A C 1
ATOM 779 O O . ALA A 1 97 ? -25.706 1.696 0.858 1.00 52.25 97 ALA A O 1
ATOM 780 N N . GLY A 1 98 ? -24.152 1.339 2.433 1.00 45.69 98 GLY A N 1
ATOM 781 C CA . GLY A 1 98 ? -24.847 0.275 3.147 1.00 45.69 98 GLY A CA 1
ATOM 782 C C . GLY A 1 98 ? -24.827 0.563 4.638 1.00 45.69 98 GLY A C 1
ATOM 783 O O . GLY A 1 98 ? -23.879 0.198 5.316 1.00 45.69 98 GLY A O 1
ATOM 784 N N . THR A 1 99 ? -25.862 1.276 5.085 1.00 44.81 99 THR A N 1
ATOM 785 C CA . THR A 1 99 ? -26.437 1.331 6.437 1.00 44.81 99 THR A CA 1
ATOM 786 C C . THR A 1 99 ? -25.466 1.159 7.607 1.00 44.81 99 THR A C 1
ATOM 788 O O . THR A 1 99 ? -25.074 0.050 7.954 1.00 44.81 99 THR A O 1
ATOM 791 N N . SER A 1 100 ? -25.190 2.261 8.307 1.00 45.00 100 SER A N 1
ATOM 792 C CA . SER A 1 100 ? -24.720 2.237 9.691 1.00 45.00 100 SER A CA 1
ATOM 793 C C . SER A 1 100 ? -25.647 1.353 10.535 1.00 45.00 100 SER A C 1
ATOM 795 O O . SER A 1 100 ? -26.724 1.791 10.946 1.00 45.00 100 SER A O 1
ATOM 797 N N . ALA A 1 101 ? -25.252 0.10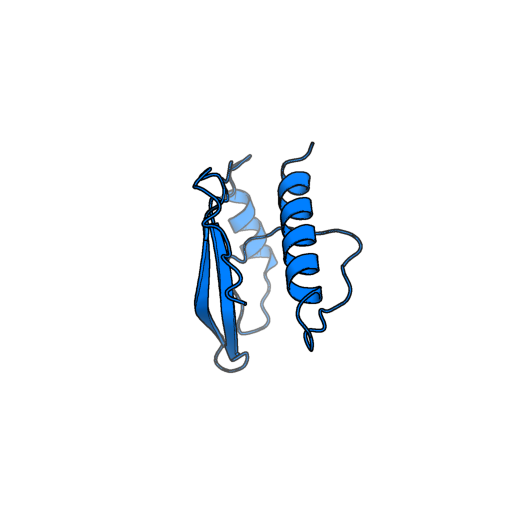3 10.776 1.00 44.25 101 ALA A N 1
ATOM 798 C CA . ALA A 1 101 ? -25.819 -0.691 11.849 1.00 44.25 101 ALA A CA 1
ATOM 799 C C . ALA A 1 101 ? -25.464 0.036 13.148 1.00 44.25 101 ALA A C 1
ATOM 801 O O . ALA A 1 101 ? -24.290 0.233 13.463 1.00 44.25 101 ALA A O 1
ATOM 802 N N . GLY A 1 102 ? -26.490 0.539 13.831 1.00 40.72 102 GLY A N 1
ATOM 803 C CA . GLY A 1 102 ? -26.335 1.262 15.080 1.00 40.72 102 GLY A CA 1
ATOM 804 C C . GLY A 1 102 ? -25.539 0.433 16.081 1.00 40.72 102 GLY A C 1
ATOM 805 O O . GLY A 1 102 ? -25.910 -0.694 16.400 1.00 40.72 102 GLY A O 1
ATOM 806 N N . TYR A 1 103 ? -24.466 1.017 16.606 1.00 38.25 103 TYR A N 1
ATOM 807 C CA . TYR A 1 103 ? -23.945 0.616 17.903 1.00 38.25 103 TYR A CA 1
ATOM 808 C C . TYR A 1 103 ? -25.020 0.968 18.938 1.00 38.25 103 TYR A C 1
ATOM 810 O O . TYR A 1 103 ? -25.131 2.113 19.372 1.00 38.25 103 TYR A O 1
ATOM 818 N N . THR A 1 104 ? -25.859 -0.000 19.304 1.00 43.59 104 THR A N 1
ATOM 819 C CA . THR A 1 104 ? -26.614 0.081 20.553 1.00 43.59 104 THR A CA 1
ATOM 820 C C . THR A 1 104 ? -25.624 -0.182 21.679 1.00 43.59 104 THR A C 1
ATOM 822 O O . THR A 1 104 ? -25.205 -1.314 21.902 1.00 43.59 104 THR A O 1
ATOM 825 N N . THR A 1 105 ? -25.225 0.874 22.381 1.00 47.22 105 THR A N 1
ATOM 826 C CA . THR A 1 105 ? -24.679 0.757 23.730 1.00 47.22 105 THR A CA 1
ATOM 827 C C . THR A 1 105 ? -25.783 0.212 24.633 1.00 47.22 105 THR A C 1
ATOM 829 O O . THR A 1 105 ? -26.779 0.888 24.884 1.00 47.22 105 THR A O 1
ATOM 832 N N . ALA A 1 106 ? -25.636 -1.032 25.087 1.00 44.31 106 ALA A N 1
ATOM 833 C CA . ALA A 1 106 ? -26.389 -1.515 26.235 1.00 44.31 106 ALA A CA 1
ATOM 834 C C . ALA A 1 106 ? -25.734 -0.953 27.507 1.00 44.31 106 ALA A C 1
ATOM 836 O O . ALA A 1 106 ? -24.508 -0.993 27.638 1.00 44.31 106 ALA A O 1
ATOM 837 N N . ALA A 1 107 ? -26.579 -0.362 28.352 1.00 53.69 107 ALA A N 1
ATOM 838 C CA . ALA A 1 107 ? -26.265 0.239 29.645 1.00 53.69 107 ALA A CA 1
ATOM 839 C C . ALA A 1 107 ? -25.886 -0.798 30.712 1.00 53.69 107 ALA A C 1
ATOM 841 O O . ALA A 1 107 ? -26.338 -1.960 30.588 1.00 53.69 107 ALA A O 1
#

Secondary structure (DSSP, 8-state):
--HHHHHHHHHHHHHHHHHTSTT--PPPPPSS----------SS----HHHHHHHHHH--S-------EEEEEEEEEETTTTEEEEEEEEEEESS------------

pLDDT: mean 84.39, std 15.16, range [38.25, 96.81]

Sequence (107 aa):
MYPEDGLAALNARARAAAESVPGITLRPPEPRFWGHSTLAYALDDFDDRRLNRELRALRPDRVTLTIDRIALVNEYQDSVAGYYTWDVVEEFRLGSAGTSAGYTTAA

Nearest PDB structures (foldseek):
  6m4n-assembly1_B  TM=2.305E-01  e=7.722E+00  Homo sapiens